Protein AF-A0A1F9WV39-F1 (afdb_monomer_lite)

Radius of gyration: 40.3 Å; chains: 1; bounding box: 65×83×90 Å

Structure (mmCIF, N/CA/C/O backbone):
data_AF-A0A1F9WV39-F1
#
_entry.id   AF-A0A1F9WV39-F1
#
loop_
_atom_site.group_PDB
_atom_site.id
_atom_site.type_symbol
_atom_site.label_atom_id
_atom_site.label_alt_id
_atom_site.label_comp_id
_atom_site.label_asym_id
_atom_site.label_entity_id
_atom_site.label_seq_id
_atom_site.pdbx_PDB_ins_code
_atom_site.Cartn_x
_atom_site.Cartn_y
_atom_site.Cartn_z
_atom_site.occupancy
_atom_site.B_iso_or_equiv
_atom_site.auth_seq_id
_atom_site.auth_comp_id
_atom_site.auth_asym_id
_atom_site.auth_atom_id
_atom_site.pdbx_PDB_model_num
ATOM 1 N N . MET A 1 1 ? 47.001 64.908 -33.277 1.00 44.09 1 MET A N 1
ATOM 2 C CA . MET A 1 1 ? 45.988 65.973 -33.458 1.00 44.09 1 MET A CA 1
ATOM 3 C C . MET A 1 1 ? 46.063 66.522 -34.881 1.00 44.09 1 MET A C 1
ATOM 5 O O . MET A 1 1 ? 47.037 67.189 -35.197 1.00 44.09 1 MET A O 1
ATOM 9 N N . LYS A 1 2 ? 45.079 66.227 -35.741 1.00 35.78 2 LYS A N 1
ATOM 10 C CA . LYS A 1 2 ? 44.799 66.958 -36.994 1.00 35.78 2 LYS A CA 1
ATOM 11 C C . LYS A 1 2 ? 43.328 66.730 -37.398 1.00 35.78 2 LYS A C 1
ATOM 13 O O . LYS A 1 2 ? 42.980 65.679 -37.908 1.00 35.78 2 LYS A O 1
ATOM 18 N N . LYS A 1 3 ? 42.527 67.747 -37.062 1.00 38.19 3 LYS A N 1
ATOM 19 C CA . LYS A 1 3 ? 41.381 68.365 -37.759 1.00 38.19 3 LYS A CA 1
ATOM 20 C C . 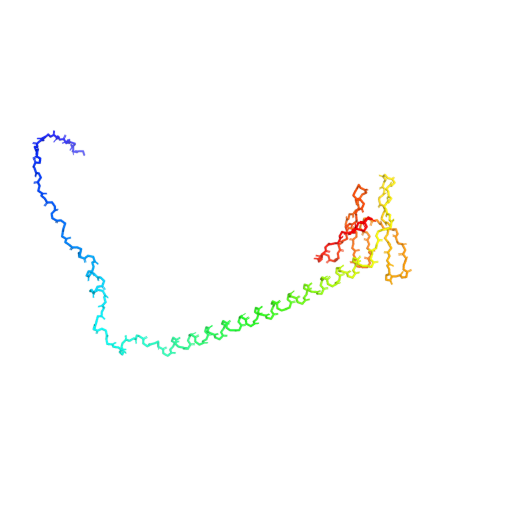LYS A 1 3 ? 40.189 67.505 -38.227 1.00 38.19 3 LYS A C 1
ATOM 22 O O . LYS A 1 3 ? 40.242 66.820 -39.239 1.00 38.19 3 LYS A O 1
ATOM 27 N N . LEU A 1 4 ? 39.083 67.716 -37.503 1.00 43.53 4 LEU A N 1
ATOM 28 C CA . LEU A 1 4 ? 37.692 67.666 -37.966 1.00 43.53 4 LEU A CA 1
ATOM 29 C C . LEU A 1 4 ? 37.449 68.589 -39.182 1.00 43.53 4 LEU A C 1
ATOM 31 O O . LEU A 1 4 ? 38.089 69.634 -39.291 1.00 43.53 4 LEU A O 1
ATOM 35 N N . VAL A 1 5 ? 36.450 68.265 -40.007 1.00 36.34 5 VAL A N 1
ATOM 36 C CA . VAL A 1 5 ? 35.106 68.899 -40.041 1.00 36.34 5 VAL A CA 1
ATOM 37 C C . VAL A 1 5 ? 34.441 68.560 -41.387 1.00 36.34 5 VAL A C 1
ATOM 39 O O . VAL A 1 5 ? 35.004 68.797 -42.452 1.00 36.34 5 VAL A O 1
ATOM 42 N N . PHE A 1 6 ? 33.227 68.012 -41.309 1.00 41.09 6 PHE A N 1
ATOM 43 C CA . PHE A 1 6 ? 32.280 67.839 -42.412 1.00 41.09 6 PHE A CA 1
ATOM 44 C C . PHE A 1 6 ? 31.628 69.174 -42.791 1.00 41.09 6 PHE A C 1
ATOM 46 O O . PHE A 1 6 ? 31.255 69.938 -41.903 1.00 41.09 6 PHE A O 1
ATOM 53 N N . ILE A 1 7 ? 31.369 69.392 -44.083 1.00 40.25 7 ILE A N 1
ATOM 54 C CA . ILE A 1 7 ? 30.359 70.354 -44.542 1.00 40.25 7 ILE A CA 1
ATOM 55 C C . ILE A 1 7 ? 29.463 69.663 -45.574 1.00 40.25 7 ILE A C 1
ATOM 57 O O . ILE A 1 7 ? 29.925 69.184 -46.606 1.00 40.25 7 ILE A O 1
ATOM 61 N N . PHE A 1 8 ? 28.176 69.609 -45.236 1.00 41.38 8 PHE A N 1
ATOM 62 C CA . PHE A 1 8 ? 27.052 69.268 -46.103 1.00 41.38 8 PHE A CA 1
ATOM 63 C C . PHE A 1 8 ? 26.598 70.507 -46.880 1.00 41.38 8 PHE A C 1
ATOM 65 O O . PHE A 1 8 ? 26.471 71.572 -46.283 1.00 41.38 8 PHE A O 1
ATOM 72 N N . ALA A 1 9 ? 26.257 70.327 -48.157 1.00 37.81 9 ALA A N 1
ATOM 73 C CA . ALA A 1 9 ? 25.173 71.002 -48.887 1.00 37.81 9 ALA A CA 1
ATOM 74 C C . ALA A 1 9 ? 25.203 70.507 -50.348 1.00 37.81 9 ALA A C 1
ATOM 76 O O . ALA A 1 9 ? 26.283 70.265 -50.868 1.00 37.81 9 ALA A O 1
ATOM 77 N N . ALA A 1 10 ? 24.139 70.385 -51.135 1.00 40.41 10 ALA A N 1
ATOM 78 C CA . ALA A 1 10 ? 22.699 70.245 -50.958 1.00 40.41 10 ALA A CA 1
ATOM 79 C C . ALA A 1 10 ? 22.131 70.033 -52.388 1.00 40.41 10 ALA A C 1
ATOM 81 O O . ALA A 1 10 ? 22.632 70.645 -53.324 1.00 40.41 10 ALA A O 1
ATOM 82 N N . VAL A 1 11 ? 21.056 69.240 -52.509 1.00 35.66 11 VAL A N 1
ATOM 83 C CA . VAL A 1 11 ? 20.004 69.298 -53.556 1.00 35.66 11 VAL A CA 1
ATOM 84 C C . VAL A 1 11 ? 20.375 68.919 -55.005 1.00 35.66 11 VAL A C 1
ATOM 86 O O . VAL A 1 11 ? 21.067 69.655 -55.692 1.00 35.66 11 VAL A O 1
ATOM 89 N N . ALA A 1 12 ? 19.740 67.858 -55.529 1.00 34.84 12 ALA A N 1
ATOM 90 C CA . ALA A 1 12 ? 18.743 67.993 -56.608 1.00 34.84 12 ALA A CA 1
ATOM 91 C C . ALA A 1 12 ? 18.046 66.659 -56.955 1.00 34.84 12 ALA A C 1
ATOM 93 O O . ALA A 1 12 ? 18.677 65.685 -57.344 1.00 34.84 12 ALA A O 1
ATOM 94 N N . LEU A 1 13 ? 16.722 66.688 -56.781 1.00 35.69 13 LEU A N 1
ATOM 95 C CA . LEU A 1 13 ? 15.639 66.069 -57.553 1.00 35.69 13 LEU A CA 1
ATOM 96 C C . LEU A 1 13 ? 15.892 64.770 -58.354 1.00 35.69 13 LEU A C 1
ATOM 98 O O . LEU A 1 13 ? 16.613 64.734 -59.346 1.00 35.69 13 LEU A O 1
ATOM 102 N N . LEU A 1 14 ? 15.102 63.751 -57.995 1.00 42.62 14 LEU A N 1
ATOM 103 C CA . LEU A 1 14 ? 14.725 62.601 -58.826 1.00 42.62 14 LEU A CA 1
ATOM 104 C C . LEU A 1 14 ? 14.086 63.039 -60.160 1.00 42.62 14 LEU A C 1
ATOM 106 O O . LEU A 1 14 ? 13.399 64.063 -60.211 1.00 42.62 14 LEU A O 1
ATOM 110 N N . PRO A 1 15 ? 14.137 62.166 -61.181 1.00 42.16 15 PRO A N 1
ATOM 111 C CA . PRO A 1 15 ? 12.859 61.579 -61.569 1.00 42.16 15 PRO A CA 1
ATOM 112 C C . PRO A 1 15 ? 12.881 60.057 -61.758 1.00 42.16 15 PRO A C 1
ATOM 114 O O . PRO A 1 15 ? 13.888 59.424 -62.063 1.00 42.16 15 PRO A O 1
ATOM 117 N N . ALA A 1 16 ? 11.685 59.511 -61.553 1.00 48.22 16 ALA A N 1
ATOM 118 C CA . ALA A 1 16 ? 11.233 58.142 -61.731 1.00 48.22 16 ALA A CA 1
ATOM 119 C C . ALA A 1 16 ? 11.857 57.387 -62.922 1.00 48.22 16 ALA A C 1
ATOM 121 O O . ALA A 1 16 ? 11.511 57.617 -64.079 1.00 48.22 16 ALA A O 1
ATOM 122 N N . GLY A 1 17 ? 12.687 56.390 -62.613 1.00 37.41 17 GLY A N 1
ATOM 123 C CA . GLY A 1 17 ? 13.016 55.290 -63.515 1.00 37.41 17 GLY A CA 1
ATOM 124 C C . GLY A 1 17 ? 12.282 54.033 -63.060 1.00 37.41 17 GLY A C 1
ATOM 125 O O . GLY A 1 17 ? 12.471 53.584 -61.933 1.00 37.41 17 GLY A O 1
ATOM 126 N N . ARG A 1 18 ? 11.409 53.487 -63.912 1.00 40.38 18 ARG A N 1
ATOM 127 C CA . ARG A 1 18 ? 10.657 52.250 -63.656 1.00 40.38 18 ARG A CA 1
ATOM 128 C C . ARG A 1 18 ? 11.605 51.122 -63.239 1.00 40.38 18 ARG A C 1
ATOM 130 O O . ARG A 1 18 ? 12.424 50.678 -64.039 1.00 40.38 18 ARG A O 1
ATOM 137 N N . VAL A 1 19 ? 11.441 50.624 -62.016 1.00 41.06 19 VAL A N 1
ATOM 138 C CA . VAL A 1 19 ? 12.000 49.334 -61.607 1.00 41.06 19 VAL A CA 1
ATOM 139 C C . VAL A 1 19 ? 11.212 48.268 -62.360 1.00 41.06 19 VAL A C 1
ATOM 141 O O . VAL A 1 19 ? 10.109 47.897 -61.963 1.00 41.06 19 VAL A O 1
ATOM 144 N N . TYR A 1 20 ? 11.742 47.805 -63.489 1.00 42.59 20 TYR A N 1
ATOM 145 C CA . TYR A 1 20 ? 11.293 46.542 -64.055 1.00 42.59 20 TYR A CA 1
ATOM 146 C C . TYR A 1 20 ? 11.739 45.455 -63.080 1.00 42.59 20 TYR A C 1
ATOM 148 O O . TYR A 1 20 ? 12.918 45.114 -63.010 1.00 42.59 20 TYR A O 1
ATOM 156 N N . ALA A 1 21 ? 10.797 44.959 -62.278 1.00 44.69 21 ALA A N 1
ATOM 157 C CA . ALA A 1 21 ? 10.980 43.727 -61.536 1.00 44.69 21 ALA A CA 1
ATOM 158 C C . ALA A 1 21 ? 11.318 42.632 -62.555 1.00 44.69 21 ALA A C 1
ATOM 160 O O . ALA A 1 21 ? 10.474 42.240 -63.363 1.00 44.69 21 ALA A O 1
ATOM 161 N N . ALA A 1 22 ? 12.578 42.197 -62.566 1.00 46.91 22 ALA A N 1
ATOM 162 C CA . ALA A 1 22 ? 12.979 41.028 -63.324 1.00 46.91 22 ALA A CA 1
ATOM 163 C C . ALA A 1 22 ? 12.124 39.838 -62.846 1.00 46.91 22 ALA A C 1
ATOM 165 O O . ALA A 1 22 ? 11.977 39.655 -61.632 1.00 46.91 22 ALA A O 1
ATOM 166 N N . PRO A 1 23 ? 11.530 39.050 -63.758 1.00 51.50 23 PRO A N 1
ATOM 167 C CA . PRO A 1 23 ? 10.732 37.900 -63.370 1.00 51.50 23 PRO A CA 1
ATOM 168 C C . PRO A 1 23 ? 11.608 36.905 -62.602 1.00 51.50 23 PRO A C 1
ATOM 170 O O . PRO A 1 23 ? 12.770 36.683 -62.935 1.00 51.50 23 PRO A O 1
ATOM 173 N N . GLU A 1 24 ? 11.031 36.357 -61.536 1.00 59.59 24 GLU A N 1
ATOM 174 C CA . GLU A 1 24 ? 11.642 35.521 -60.503 1.00 59.59 24 GLU A CA 1
ATOM 175 C C . GLU A 1 24 ? 12.784 34.591 -60.968 1.00 59.59 24 GLU A C 1
ATOM 177 O O . GLU A 1 24 ? 12.565 33.450 -61.379 1.00 59.59 24 GLU A O 1
ATOM 182 N N . LEU A 1 25 ? 14.035 35.016 -60.755 1.00 53.44 25 LEU A N 1
ATOM 183 C CA . LEU A 1 25 ? 15.209 34.123 -60.764 1.00 53.44 25 LEU A CA 1
ATOM 184 C C . LEU A 1 25 ? 15.161 33.079 -59.627 1.00 53.44 25 LEU A C 1
ATOM 186 O O . LEU A 1 25 ? 15.882 32.082 -59.654 1.00 53.44 25 LEU A O 1
ATOM 190 N N . SER A 1 26 ? 14.279 33.271 -58.643 1.00 56.91 26 SER A N 1
ATOM 191 C CA . SER A 1 26 ? 14.086 32.377 -57.499 1.00 56.91 26 SER A CA 1
ATOM 192 C C . SER A 1 26 ? 13.535 31.004 -57.891 1.00 56.91 26 SER A C 1
ATOM 194 O O . SER A 1 26 ? 13.880 30.012 -57.253 1.00 56.91 26 SER A O 1
ATOM 196 N N . ARG A 1 27 ? 12.733 30.909 -58.965 1.00 55.22 27 ARG A N 1
ATOM 197 C CA . ARG A 1 27 ? 12.170 29.622 -59.422 1.00 55.22 27 ARG A CA 1
ATOM 198 C C . ARG A 1 27 ? 13.210 28.701 -60.055 1.00 55.22 27 ARG A C 1
ATOM 200 O O . ARG A 1 27 ? 13.025 27.488 -60.052 1.00 55.22 27 ARG A O 1
ATOM 207 N N . TYR A 1 28 ? 14.310 29.258 -60.559 1.00 54.06 28 TYR A N 1
ATOM 208 C CA . TYR A 1 28 ? 15.335 28.493 -61.268 1.00 54.06 28 TYR A CA 1
ATOM 209 C C . TYR A 1 28 ? 16.542 28.120 -60.400 1.00 54.06 28 TYR A C 1
ATOM 211 O O . TYR A 1 28 ? 17.256 27.191 -60.764 1.00 54.06 28 TYR A O 1
ATOM 219 N N . ARG A 1 29 ? 16.735 28.740 -59.223 1.00 55.66 29 ARG A N 1
ATOM 220 C CA . ARG A 1 29 ? 17.781 28.328 -58.258 1.00 55.66 29 ARG A CA 1
ATOM 221 C C . ARG A 1 29 ? 17.598 26.890 -57.766 1.00 55.66 29 ARG A C 1
ATOM 223 O O . ARG A 1 29 ? 18.558 26.132 -57.693 1.00 55.66 29 ARG A O 1
ATOM 230 N N . ALA A 1 30 ? 16.351 26.487 -57.527 1.00 56.56 30 ALA A N 1
ATOM 231 C CA . ALA A 1 30 ? 16.024 25.120 -57.122 1.00 56.56 30 ALA A CA 1
ATOM 232 C C . ALA A 1 30 ? 16.343 24.069 -58.208 1.00 56.56 30 ALA A C 1
ATOM 234 O O . ALA A 1 30 ? 16.512 22.889 -57.900 1.00 56.56 30 ALA A O 1
ATOM 235 N N . LEU A 1 31 ? 16.429 24.482 -59.480 1.00 55.16 31 LEU A N 1
ATOM 236 C CA . LEU A 1 31 ? 16.786 23.607 -60.600 1.00 55.16 31 LEU A CA 1
ATOM 237 C C . LEU A 1 31 ? 18.303 23.510 -60.801 1.00 55.16 31 LEU A C 1
ATOM 239 O O . LEU A 1 31 ? 18.779 22.441 -61.166 1.00 55.16 31 LEU A O 1
ATOM 243 N N . THR A 1 32 ? 19.066 24.572 -60.521 1.00 55.41 32 THR A N 1
ATOM 244 C CA . THR A 1 32 ? 20.540 24.555 -60.583 1.00 55.41 32 THR A CA 1
ATOM 245 C C . THR A 1 32 ? 21.197 23.881 -59.378 1.00 55.41 32 THR A C 1
ATOM 247 O O . THR A 1 32 ? 22.288 23.339 -59.517 1.00 55.41 32 THR A O 1
ATOM 250 N N . GLU A 1 33 ? 20.539 23.844 -58.216 1.00 57.56 33 GLU A N 1
ATOM 251 C CA . GLU A 1 33 ? 21.015 23.093 -57.039 1.00 57.56 33 GLU A CA 1
ATOM 252 C C . GLU A 1 33 ? 20.680 21.591 -57.102 1.00 57.56 33 GLU A C 1
ATOM 254 O O . GLU A 1 33 ? 21.307 20.767 -56.428 1.00 57.56 33 GLU A O 1
ATOM 259 N N . ARG A 1 34 ? 19.733 21.194 -57.963 1.00 57.53 34 ARG A N 1
ATOM 260 C CA . ARG A 1 34 ? 19.523 19.787 -58.311 1.00 57.53 34 ARG A CA 1
ATOM 261 C C . ARG A 1 34 ? 20.630 19.354 -59.264 1.00 57.53 34 ARG A C 1
ATOM 263 O O . ARG A 1 34 ? 20.563 19.590 -60.463 1.00 57.53 34 ARG A O 1
ATOM 270 N N . ASN A 1 35 ? 21.638 18.668 -58.731 1.00 58.03 35 ASN A N 1
ATOM 271 C CA . ASN A 1 35 ? 22.627 17.933 -59.521 1.00 58.03 35 ASN A CA 1
ATOM 272 C C . ASN A 1 35 ? 21.937 16.857 -60.394 1.00 58.03 35 ASN A C 1
ATOM 274 O O . ASN A 1 35 ? 21.853 15.693 -60.010 1.00 58.03 35 ASN A O 1
ATOM 278 N N . LEU A 1 36 ? 21.446 17.245 -61.576 1.00 60.94 36 LEU A N 1
ATOM 279 C CA . LEU A 1 36 ? 20.764 16.387 -62.562 1.00 60.94 36 LEU A CA 1
ATOM 280 C C . LEU A 1 36 ? 21.698 15.360 -63.230 1.00 60.94 36 LEU A C 1
ATOM 282 O O . LEU A 1 36 ? 21.230 14.461 -63.919 1.00 60.94 36 LEU A O 1
ATOM 286 N N . PHE A 1 37 ? 23.007 15.478 -62.999 1.00 61.19 37 PHE A N 1
ATOM 287 C CA . PHE A 1 37 ? 24.044 14.592 -63.533 1.00 61.19 37 PHE A CA 1
ATOM 288 C C . PHE A 1 37 ? 24.756 13.777 -62.453 1.00 61.19 37 PHE A C 1
ATOM 290 O O . PHE A 1 37 ? 25.817 13.213 -62.715 1.00 61.19 37 PHE A O 1
ATOM 297 N N . LYS A 1 38 ? 24.207 13.698 -61.231 1.00 61.25 38 LYS A N 1
ATOM 298 C CA . LYS A 1 38 ? 24.771 12.780 -60.242 1.00 61.25 38 LYS A CA 1
ATOM 299 C C . LYS A 1 38 ? 24.483 11.350 -60.721 1.00 61.25 38 LYS A C 1
ATOM 301 O O . LYS A 1 38 ? 23.311 11.011 -60.895 1.00 61.25 38 LYS A O 1
ATOM 306 N N . PRO A 1 39 ? 25.506 10.520 -60.981 1.00 62.25 39 PRO A N 1
ATOM 307 C CA . PRO A 1 39 ? 25.268 9.170 -61.458 1.00 62.25 39 PRO A CA 1
ATOM 308 C C . PRO A 1 39 ? 24.446 8.396 -60.423 1.00 62.25 39 PRO A C 1
ATOM 310 O O . PRO A 1 39 ? 24.754 8.456 -59.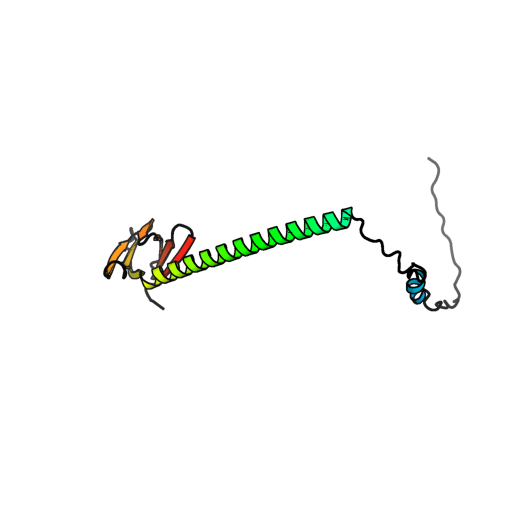234 1.00 62.25 39 PRO A O 1
ATOM 313 N N . LEU A 1 40 ? 23.429 7.643 -60.859 1.00 60.34 40 LEU A N 1
ATOM 314 C CA . LEU A 1 40 ? 22.559 6.860 -59.959 1.00 60.34 40 LEU A CA 1
ATOM 315 C C . LEU A 1 40 ? 23.332 5.841 -59.097 1.00 60.34 40 LEU A C 1
ATOM 317 O O . LEU A 1 40 ? 22.831 5.393 -58.074 1.00 60.34 40 LEU A O 1
ATOM 321 N N . TRP A 1 41 ? 24.562 5.503 -59.489 1.00 62.25 41 TRP A N 1
ATOM 322 C CA . TRP A 1 41 ? 25.467 4.594 -58.783 1.00 62.25 41 TRP A CA 1
ATOM 323 C C . TRP A 1 41 ? 26.392 5.288 -57.763 1.00 62.25 41 TRP A C 1
ATOM 325 O O . TRP A 1 41 ? 27.102 4.610 -57.029 1.00 62.25 41 TRP A O 1
ATOM 335 N N . GLN A 1 42 ? 26.375 6.626 -57.686 1.00 54.75 42 GLN A N 1
ATOM 336 C CA . GLN A 1 42 ? 27.113 7.450 -56.714 1.00 54.75 42 GLN A CA 1
ATOM 337 C C . GLN A 1 42 ? 26.216 7.950 -55.562 1.00 54.75 42 GLN A C 1
ATOM 339 O O . GLN A 1 42 ? 26.438 9.021 -54.986 1.00 54.75 42 GLN A O 1
ATOM 344 N N . SER A 1 43 ? 25.194 7.183 -55.176 1.00 59.41 43 SER A N 1
ATOM 345 C CA . SER A 1 43 ? 24.756 7.237 -53.779 1.00 59.41 43 SER A CA 1
ATOM 346 C C . SER A 1 43 ? 25.949 6.788 -52.941 1.00 59.41 43 SER A C 1
ATOM 348 O O . SER A 1 43 ? 26.467 5.705 -53.203 1.00 59.41 43 SER A O 1
ATOM 350 N N . ALA A 1 44 ? 26.422 7.617 -52.006 1.00 62.59 44 ALA A N 1
ATOM 351 C CA . ALA A 1 44 ? 27.491 7.232 -51.091 1.00 62.59 44 ALA A CA 1
ATOM 352 C C . ALA A 1 44 ? 27.075 5.923 -50.411 1.00 62.59 44 ALA A C 1
ATOM 354 O O . ALA A 1 44 ? 26.191 5.922 -49.557 1.00 62.59 44 ALA A O 1
ATOM 355 N N . GLN A 1 45 ? 27.620 4.800 -50.882 1.00 61.81 45 GLN A N 1
ATOM 356 C CA . GLN A 1 45 ? 27.359 3.520 -50.257 1.00 61.81 45 GLN A CA 1
ATOM 357 C C . GLN A 1 45 ? 28.015 3.597 -48.880 1.00 61.81 45 GLN A C 1
ATOM 359 O O . GLN A 1 45 ? 29.191 3.973 -48.810 1.00 61.81 45 GLN A O 1
ATOM 364 N N . PRO A 1 46 ? 27.267 3.321 -47.799 1.00 62.94 46 PRO A N 1
ATOM 365 C CA . PRO A 1 46 ? 27.839 3.330 -46.466 1.00 62.94 46 PRO A CA 1
ATOM 366 C C . PRO A 1 46 ? 29.032 2.381 -46.466 1.00 62.94 46 PRO A C 1
ATOM 368 O O . PRO A 1 46 ? 28.976 1.287 -47.043 1.00 62.94 46 PRO A O 1
ATOM 371 N N . SER A 1 47 ? 30.147 2.827 -45.891 1.00 74.31 47 SER A N 1
ATOM 372 C CA . SER A 1 47 ? 31.324 1.976 -45.836 1.00 74.31 47 SER A CA 1
ATOM 373 C C . SER A 1 47 ? 30.998 0.730 -45.009 1.00 74.31 47 SER A C 1
ATOM 375 O O . SER A 1 47 ? 30.105 0.741 -44.162 1.00 74.31 47 SER A O 1
ATOM 377 N N . ILE A 1 48 ? 31.733 -0.364 -45.218 1.00 71.44 48 ILE A N 1
ATOM 378 C CA . ILE A 1 48 ? 31.540 -1.595 -44.430 1.00 71.44 48 ILE A CA 1
ATOM 379 C C . ILE A 1 48 ? 31.634 -1.298 -42.919 1.00 71.44 48 ILE A C 1
ATOM 381 O O . ILE A 1 48 ? 30.900 -1.882 -42.127 1.00 71.44 48 ILE A O 1
ATOM 385 N N . ARG A 1 49 ? 32.467 -0.322 -42.525 1.00 70.19 49 ARG A N 1
ATOM 386 C CA . ARG A 1 49 ? 32.576 0.154 -41.139 1.00 70.19 49 ARG A CA 1
ATOM 387 C C . ARG A 1 49 ? 31.324 0.886 -40.650 1.00 70.19 49 ARG A C 1
ATOM 389 O O . ARG A 1 49 ? 30.941 0.679 -39.503 1.00 70.19 49 ARG A O 1
ATOM 396 N N . ASP A 1 50 ? 30.684 1.692 -41.495 1.00 72.94 50 ASP A N 1
ATOM 397 C CA . ASP A 1 50 ? 29.439 2.392 -41.147 1.00 72.94 50 ASP A CA 1
ATOM 398 C C . ASP A 1 50 ? 28.282 1.396 -40.993 1.00 72.94 50 ASP A C 1
ATOM 400 O O . ASP A 1 50 ? 27.537 1.463 -40.021 1.00 72.94 50 ASP A O 1
ATOM 404 N N . LEU A 1 51 ? 28.205 0.387 -41.868 1.00 71.00 51 LEU A N 1
ATOM 405 C CA . LEU A 1 51 ? 27.227 -0.703 -41.763 1.00 71.00 51 LEU A CA 1
ATOM 406 C C . LEU A 1 51 ? 27.416 -1.547 -40.490 1.00 71.00 51 LEU A C 1
ATOM 408 O O . LEU A 1 51 ? 26.442 -1.983 -39.876 1.00 71.00 51 LEU A O 1
ATOM 412 N N . GLU A 1 52 ? 28.659 -1.799 -40.073 1.00 72.56 52 GLU A N 1
ATOM 413 C CA . GLU A 1 52 ? 28.951 -2.485 -38.808 1.00 72.56 52 GLU A CA 1
ATOM 414 C C . GLU A 1 52 ? 28.620 -1.623 -37.584 1.00 72.56 52 GLU A C 1
ATOM 416 O O . GLU A 1 52 ? 28.094 -2.145 -36.598 1.00 72.56 52 GLU A O 1
ATOM 421 N N . ALA A 1 53 ? 28.902 -0.319 -37.638 1.00 74.19 53 ALA A N 1
ATOM 422 C CA . ALA A 1 53 ? 28.558 0.624 -36.579 1.00 74.19 53 ALA A CA 1
ATOM 423 C C . ALA A 1 53 ? 27.037 0.770 -36.428 1.00 74.19 53 ALA A C 1
ATOM 425 O O . ALA A 1 53 ? 26.532 0.701 -35.309 1.00 74.19 53 ALA A O 1
ATOM 426 N N . GLU A 1 54 ? 26.297 0.865 -37.535 1.00 72.06 54 GLU A N 1
ATOM 427 C CA . GLU A 1 54 ? 24.831 0.870 -37.548 1.00 72.06 54 GLU A CA 1
ATOM 428 C C . GLU A 1 54 ? 24.254 -0.435 -36.997 1.00 72.06 54 GLU A C 1
ATOM 430 O O . GLU A 1 54 ? 23.340 -0.401 -36.178 1.00 72.06 54 GLU A O 1
ATOM 435 N N . ARG A 1 55 ? 24.812 -1.599 -37.361 1.00 74.38 55 ARG A N 1
ATOM 436 C CA . ARG A 1 55 ? 24.383 -2.890 -36.793 1.00 74.38 55 ARG A CA 1
ATOM 437 C C . ARG A 1 55 ? 24.637 -2.979 -35.292 1.00 74.38 55 ARG A C 1
ATOM 439 O O . ARG A 1 55 ? 23.783 -3.489 -34.568 1.00 74.38 55 ARG A O 1
ATOM 446 N N . LYS A 1 56 ? 25.779 -2.482 -34.809 1.00 79.12 56 LYS A N 1
ATOM 447 C CA . LYS A 1 56 ? 26.078 -2.427 -33.370 1.00 79.12 56 LYS A CA 1
ATOM 448 C C . LYS A 1 56 ? 25.127 -1.477 -32.645 1.00 79.12 56 LYS A C 1
ATOM 450 O O . LYS A 1 56 ? 24.502 -1.905 -31.679 1.00 79.12 56 LYS A O 1
ATOM 455 N N . ALA A 1 57 ? 24.912 -0.272 -33.166 1.00 76.38 57 ALA A N 1
ATOM 456 C CA . ALA A 1 57 ? 23.963 0.693 -32.612 1.00 76.38 57 ALA A CA 1
ATOM 457 C C . ALA A 1 57 ? 22.513 0.169 -32.619 1.00 76.38 57 ALA A C 1
ATOM 459 O O . ALA A 1 57 ? 21.787 0.333 -31.638 1.00 76.38 57 ALA A O 1
ATOM 460 N N . ALA A 1 58 ? 22.094 -0.531 -33.677 1.00 76.69 58 ALA A N 1
ATOM 461 C CA . ALA A 1 58 ? 20.792 -1.195 -33.753 1.00 76.69 58 ALA A CA 1
ATOM 462 C C . ALA A 1 58 ? 20.670 -2.336 -32.726 1.00 76.69 58 ALA A C 1
ATOM 464 O O . ALA A 1 58 ? 19.627 -2.516 -32.106 1.00 76.69 58 ALA A O 1
ATOM 465 N N . SER A 1 59 ? 21.749 -3.091 -32.493 1.00 80.38 59 SER A N 1
ATOM 466 C CA . SER A 1 59 ? 21.761 -4.165 -31.493 1.00 80.38 59 SER A CA 1
ATOM 467 C C . SER A 1 59 ? 21.754 -3.643 -30.051 1.00 80.38 59 SER A C 1
ATOM 469 O O . SER A 1 59 ? 21.117 -4.236 -29.180 1.00 80.38 59 SER A O 1
ATOM 471 N N . GLU A 1 60 ? 22.432 -2.525 -29.791 1.00 80.31 60 GLU A N 1
ATOM 472 C CA . GLU A 1 60 ? 22.476 -1.882 -28.477 1.00 80.31 60 GLU A CA 1
ATOM 473 C C . GLU A 1 60 ? 21.152 -1.190 -28.159 1.00 80.31 60 GLU A C 1
ATOM 475 O O . GLU A 1 60 ? 20.624 -1.370 -27.063 1.00 80.31 60 GLU A O 1
ATOM 480 N N . SER A 1 61 ? 20.558 -0.488 -29.128 1.00 81.62 61 SER A N 1
ATOM 481 C CA . SER A 1 61 ? 19.220 0.098 -28.973 1.00 81.62 61 SER A CA 1
ATOM 482 C C . SER A 1 61 ? 18.153 -0.968 -28.721 1.00 81.62 61 SER A C 1
ATOM 484 O O . SER A 1 61 ? 17.378 -0.814 -27.780 1.00 81.62 61 SER A O 1
ATOM 486 N N . ALA A 1 62 ? 18.179 -2.095 -29.440 1.00 83.19 62 ALA A N 1
ATOM 487 C CA . ALA A 1 62 ? 17.264 -3.210 -29.191 1.00 83.19 62 ALA A CA 1
ATOM 488 C C . ALA A 1 62 ? 17.421 -3.812 -27.780 1.00 83.19 62 ALA A C 1
ATOM 490 O O . ALA A 1 62 ? 16.429 -4.151 -27.138 1.00 83.19 62 ALA A O 1
ATOM 491 N N . ARG A 1 63 ? 18.653 -3.921 -27.258 1.00 86.44 63 ARG A N 1
ATOM 492 C CA . ARG A 1 63 ? 18.899 -4.396 -25.883 1.00 86.44 63 ARG A CA 1
ATOM 493 C C . ARG A 1 63 ? 18.381 -3.422 -24.832 1.00 86.44 63 ARG A C 1
ATOM 495 O O . ARG A 1 63 ? 17.762 -3.854 -23.864 1.00 86.44 63 ARG A O 1
ATOM 502 N N . VAL A 1 64 ? 18.619 -2.126 -25.022 1.00 89.94 64 VAL A N 1
ATOM 503 C CA . VAL A 1 64 ? 18.121 -1.081 -24.117 1.00 89.94 64 VAL A CA 1
ATOM 504 C C . VAL A 1 64 ? 16.594 -1.039 -24.136 1.00 89.94 64 VAL A C 1
ATOM 506 O O . VAL A 1 64 ? 15.971 -0.899 -23.089 1.00 89.94 64 VAL A O 1
ATOM 509 N N . GLU A 1 65 ? 15.973 -1.203 -25.300 1.00 84.19 65 GLU A N 1
ATOM 510 C CA . GLU A 1 65 ? 14.518 -1.227 -25.431 1.00 84.19 65 GLU A CA 1
ATOM 511 C C . GLU A 1 65 ? 13.901 -2.467 -24.769 1.00 84.19 65 GLU A C 1
ATOM 513 O O . GLU A 1 65 ? 12.930 -2.341 -24.028 1.00 84.19 65 GLU A O 1
ATOM 518 N N . GLN A 1 66 ? 14.521 -3.642 -24.915 1.00 88.31 66 GLN A N 1
ATOM 519 C CA . GLN A 1 66 ? 14.114 -4.850 -24.188 1.00 88.31 66 GLN A CA 1
ATOM 520 C C . GLN A 1 66 ? 14.256 -4.702 -22.667 1.00 88.31 66 GLN A C 1
ATOM 522 O O . GLN A 1 66 ? 13.379 -5.135 -21.922 1.00 88.31 66 GLN A O 1
ATOM 527 N N . GLN A 1 67 ? 15.337 -4.079 -22.189 1.00 91.12 67 GLN A N 1
ATOM 528 C CA . GLN A 1 67 ? 15.516 -3.804 -20.761 1.00 91.12 67 GLN A CA 1
ATOM 529 C C . GLN A 1 67 ? 14.444 -2.849 -20.237 1.00 91.12 67 GLN A C 1
ATOM 531 O O . GLN A 1 67 ? 13.831 -3.142 -19.214 1.00 91.12 67 GLN A O 1
ATOM 536 N N . LYS A 1 68 ? 14.144 -1.776 -20.976 1.00 90.75 68 LYS A N 1
ATOM 537 C CA . LYS A 1 68 ? 13.070 -0.837 -20.627 1.00 90.75 68 LYS A CA 1
ATOM 538 C C . LYS A 1 68 ? 11.706 -1.517 -20.573 1.00 90.75 68 LYS A C 1
ATOM 540 O O . LYS A 1 68 ? 10.971 -1.298 -19.620 1.00 90.75 68 LYS A O 1
ATOM 545 N N . GLN A 1 69 ? 11.391 -2.381 -21.538 1.00 91.25 69 GLN A N 1
ATOM 546 C CA . GLN A 1 69 ? 10.141 -3.148 -21.530 1.00 91.25 69 GLN A CA 1
ATOM 547 C C . GLN A 1 69 ? 10.046 -4.074 -20.310 1.00 91.25 69 GLN A C 1
ATOM 549 O O . GLN A 1 69 ? 8.997 -4.156 -19.678 1.00 91.25 69 GLN A O 1
ATOM 554 N N . LEU A 1 70 ? 11.136 -4.754 -19.942 1.00 91.81 70 LEU A N 1
ATOM 555 C CA . LEU A 1 70 ? 11.167 -5.610 -18.753 1.00 91.81 70 LEU A CA 1
ATOM 556 C C . LEU A 1 70 ? 11.027 -4.812 -17.452 1.00 91.81 70 LEU A C 1
ATOM 558 O O . LEU A 1 70 ? 10.326 -5.250 -16.541 1.00 91.81 70 LEU A O 1
ATOM 562 N N . GLU A 1 71 ? 11.685 -3.660 -17.352 1.00 90.94 71 GLU A N 1
ATOM 563 C CA . GLU A 1 71 ? 11.547 -2.753 -16.210 1.00 90.94 71 GLU A CA 1
ATOM 564 C C . GLU A 1 71 ? 10.124 -2.204 -16.103 1.00 90.94 71 GLU A C 1
ATOM 566 O O . GLU A 1 71 ? 9.552 -2.180 -15.015 1.00 90.94 71 GLU A O 1
ATOM 571 N N . GLU A 1 72 ? 9.510 -1.840 -17.226 1.00 91.50 72 GLU A N 1
ATOM 572 C CA . GLU A 1 72 ? 8.134 -1.355 -17.258 1.00 91.50 72 GLU A CA 1
ATOM 573 C C . GLU A 1 72 ? 7.139 -2.438 -16.825 1.00 91.50 72 GLU A C 1
ATOM 575 O O . GLU A 1 72 ? 6.272 -2.172 -15.992 1.00 91.50 72 GLU A O 1
ATOM 580 N N . LEU A 1 73 ? 7.304 -3.679 -17.296 1.00 91.88 73 LEU A N 1
ATOM 581 C CA . LEU A 1 73 ? 6.486 -4.811 -16.851 1.00 91.88 73 LEU A CA 1
ATOM 582 C C . LEU A 1 73 ? 6.627 -5.066 -15.344 1.00 91.88 73 LEU A C 1
ATOM 584 O O . LEU A 1 73 ? 5.622 -5.272 -14.664 1.00 91.88 73 LEU A O 1
ATOM 588 N N . ARG A 1 74 ? 7.849 -4.997 -14.799 1.00 92.25 74 ARG A N 1
ATOM 589 C CA . ARG A 1 74 ? 8.087 -5.139 -13.351 1.00 92.25 74 ARG A CA 1
ATOM 590 C C . ARG A 1 74 ? 7.403 -4.034 -12.553 1.00 92.25 74 ARG A C 1
ATOM 592 O O . ARG A 1 74 ? 6.701 -4.328 -11.590 1.00 92.25 74 ARG A O 1
ATOM 599 N N . ASN A 1 75 ? 7.534 -2.786 -12.993 1.00 91.38 75 ASN A N 1
ATOM 600 C CA . ASN A 1 75 ? 6.894 -1.648 -12.336 1.00 91.38 75 ASN A CA 1
ATOM 601 C C . ASN A 1 75 ? 5.361 -1.767 -12.364 1.00 91.38 75 ASN A C 1
ATOM 603 O O . ASN A 1 75 ? 4.700 -1.458 -11.373 1.00 91.38 75 ASN A O 1
ATOM 607 N N . GLN A 1 76 ? 4.785 -2.253 -13.468 1.00 91.81 76 GLN A N 1
ATOM 608 C CA . GLN A 1 76 ? 3.345 -2.504 -13.570 1.00 91.81 76 GLN A CA 1
ATOM 609 C C . GLN A 1 76 ? 2.881 -3.629 -12.636 1.00 91.81 76 GLN A C 1
ATOM 611 O O . GLN A 1 76 ? 1.819 -3.513 -12.020 1.00 91.81 76 GLN A O 1
ATOM 616 N N . GLU A 1 77 ? 3.645 -4.716 -12.509 1.00 90.94 77 GLU A N 1
ATOM 617 C CA . GLU A 1 77 ? 3.337 -5.787 -11.557 1.00 90.94 77 GLU A CA 1
ATOM 618 C C . GLU A 1 77 ? 3.392 -5.298 -10.108 1.00 90.94 77 GLU A C 1
ATOM 620 O O . GLU A 1 77 ? 2.488 -5.601 -9.326 1.00 90.94 77 GLU A O 1
ATOM 625 N N . ASP A 1 78 ? 4.409 -4.515 -9.751 1.00 88.50 78 ASP A N 1
ATOM 626 C CA . ASP A 1 78 ? 4.555 -3.983 -8.399 1.00 88.50 78 ASP A CA 1
ATOM 627 C C . ASP A 1 78 ? 3.448 -2.981 -8.057 1.00 88.50 78 ASP A C 1
ATOM 629 O O . ASP A 1 78 ? 2.875 -3.063 -6.968 1.00 88.50 78 ASP A O 1
ATOM 633 N N . ALA A 1 79 ? 3.057 -2.116 -8.998 1.00 88.62 79 ALA A N 1
ATOM 634 C CA . ALA A 1 79 ? 1.904 -1.232 -8.832 1.00 88.62 79 ALA A CA 1
ATOM 635 C C . ALA A 1 79 ? 0.610 -2.031 -8.597 1.00 88.62 79 ALA A C 1
ATOM 637 O O . ALA A 1 79 ? -0.119 -1.771 -7.641 1.00 88.62 79 ALA A O 1
ATOM 638 N N . ARG A 1 80 ? 0.361 -3.085 -9.389 1.00 91.81 80 ARG A N 1
ATOM 639 C CA . ARG A 1 80 ? -0.815 -3.956 -9.208 1.00 91.81 80 ARG A CA 1
ATOM 640 C C . ARG A 1 80 ? -0.826 -4.661 -7.854 1.00 91.81 80 ARG A C 1
ATOM 642 O O . ARG A 1 80 ? -1.888 -4.803 -7.251 1.00 91.81 80 ARG A O 1
ATOM 649 N N . ARG A 1 81 ? 0.332 -5.121 -7.371 1.00 90.75 81 ARG A N 1
ATOM 650 C CA . ARG A 1 81 ? 0.455 -5.748 -6.044 1.00 90.75 81 ARG A CA 1
ATOM 651 C C . ARG A 1 81 ? 0.145 -4.755 -4.929 1.00 90.75 81 ARG A C 1
ATOM 653 O O . ARG A 1 81 ? -0.550 -5.114 -3.980 1.00 90.75 81 ARG A O 1
ATOM 660 N N . GLN A 1 82 ? 0.636 -3.523 -5.048 1.00 89.44 82 GLN A N 1
ATOM 661 C CA . GLN A 1 82 ? 0.352 -2.458 -4.087 1.00 89.44 82 GLN A CA 1
ATOM 662 C C . GLN A 1 82 ? -1.133 -2.087 -4.087 1.00 89.44 82 GLN A C 1
ATOM 664 O O . GLN A 1 82 ? -1.735 -2.036 -3.018 1.00 89.44 82 GLN A O 1
ATOM 669 N N . ASP A 1 83 ? -1.753 -1.945 -5.258 1.00 90.69 83 ASP A N 1
ATOM 670 C CA . ASP A 1 83 ? -3.189 -1.672 -5.382 1.00 90.69 83 ASP A CA 1
ATOM 671 C C . ASP A 1 83 ? -4.048 -2.791 -4.782 1.00 90.69 83 ASP A C 1
ATOM 673 O O . ASP A 1 83 ? -5.031 -2.524 -4.088 1.00 90.69 83 ASP A O 1
ATOM 677 N N . ALA A 1 84 ? -3.674 -4.054 -5.010 1.00 91.38 84 ALA A N 1
ATOM 678 C CA . ALA A 1 84 ? -4.351 -5.195 -4.404 1.00 91.38 84 ALA A CA 1
ATOM 679 C C . ALA A 1 84 ? -4.256 -5.149 -2.873 1.00 91.38 84 ALA A C 1
ATOM 681 O O . ALA A 1 84 ? -5.267 -5.334 -2.194 1.00 91.38 84 ALA A O 1
ATOM 682 N N . LYS A 1 85 ? -3.073 -4.832 -2.328 1.00 91.50 85 LYS A N 1
ATOM 683 C CA . LYS A 1 85 ? -2.894 -4.685 -0.879 1.00 91.50 85 LYS A CA 1
ATOM 684 C C . LYS A 1 85 ? -3.654 -3.505 -0.299 1.00 91.50 85 LYS A C 1
ATOM 686 O O . LYS A 1 85 ? -4.259 -3.649 0.759 1.00 91.50 85 LYS A O 1
ATOM 691 N N . LYS A 1 86 ? -3.685 -2.372 -0.994 1.00 92.00 86 LYS A N 1
ATOM 692 C CA . LYS A 1 86 ? -4.480 -1.213 -0.591 1.00 92.00 86 LYS A CA 1
ATOM 693 C C . LYS A 1 86 ? -5.960 -1.577 -0.455 1.00 92.00 86 LYS A C 1
ATOM 695 O O . LYS A 1 86 ? -6.541 -1.350 0.601 1.00 92.00 86 LYS A O 1
ATOM 700 N N . ARG A 1 87 ? -6.533 -2.230 -1.473 1.00 89.94 87 ARG A N 1
ATOM 701 C CA . ARG A 1 87 ? -7.936 -2.683 -1.456 1.00 89.94 87 ARG A CA 1
ATOM 702 C C . ARG A 1 87 ? -8.213 -3.707 -0.358 1.00 89.94 87 ARG A C 1
ATOM 704 O O . ARG A 1 87 ? -9.263 -3.659 0.274 1.00 89.94 87 ARG A O 1
ATOM 711 N N . GLU A 1 88 ? -7.283 -4.631 -0.122 1.00 90.62 88 GLU A N 1
ATOM 712 C CA . GLU A 1 88 ? -7.391 -5.603 0.969 1.00 90.62 88 GLU A CA 1
ATOM 713 C C . GLU A 1 88 ? -7.509 -4.887 2.320 1.00 90.62 88 GLU A C 1
ATOM 715 O O . GLU A 1 88 ? -8.440 -5.165 3.077 1.00 90.62 88 GLU A O 1
ATOM 720 N N . ILE A 1 89 ? -6.631 -3.918 2.588 1.00 90.50 89 ILE A N 1
ATOM 721 C CA . ILE A 1 89 ? -6.625 -3.159 3.842 1.00 90.50 89 ILE A CA 1
ATOM 722 C C . ILE A 1 89 ? -7.903 -2.321 3.985 1.00 90.50 89 ILE A C 1
ATOM 724 O O . ILE A 1 89 ? -8.541 -2.384 5.034 1.00 90.50 89 ILE A O 1
ATOM 728 N N . GLU A 1 90 ? -8.327 -1.614 2.934 1.00 89.00 90 GLU A N 1
ATOM 729 C CA . GLU A 1 90 ? -9.579 -0.835 2.910 1.00 89.00 90 GLU A CA 1
ATOM 730 C C . GLU A 1 90 ? -10.820 -1.707 3.168 1.00 89.00 90 GLU A C 1
ATOM 732 O O . GLU A 1 90 ? -11.750 -1.286 3.848 1.00 89.00 90 GLU A O 1
ATOM 737 N N . SER A 1 91 ? -10.837 -2.947 2.669 1.00 88.19 91 SER A N 1
ATOM 738 C CA . SER A 1 91 ? -11.960 -3.875 2.882 1.00 88.19 91 SER A CA 1
ATOM 739 C C . SER A 1 91 ? -11.979 -4.525 4.273 1.00 88.19 91 SER A C 1
ATOM 741 O O . SER A 1 91 ? -13.033 -4.974 4.747 1.00 88.19 91 SER A O 1
ATOM 743 N N . THR A 1 92 ? -10.811 -4.591 4.914 1.00 90.88 92 THR A N 1
ATOM 744 C CA . THR A 1 92 ? -10.581 -5.344 6.150 1.00 90.88 92 THR A CA 1
ATOM 745 C C . THR A 1 92 ? -10.651 -4.457 7.387 1.00 90.88 92 THR A C 1
ATOM 747 O O . THR A 1 92 ? -11.219 -4.869 8.403 1.00 90.88 92 THR A O 1
ATOM 750 N N . LEU A 1 93 ? -10.064 -3.260 7.323 1.00 90.88 93 LEU A N 1
ATOM 751 C CA . LEU A 1 93 ? -9.998 -2.319 8.435 1.00 90.88 93 LEU A CA 1
ATOM 752 C C . LEU A 1 93 ? -11.165 -1.341 8.382 1.00 90.88 93 LEU A C 1
ATOM 754 O O . LEU A 1 93 ? -11.409 -0.690 7.372 1.00 90.88 93 LEU A O 1
ATOM 758 N N . ILE A 1 94 ? -11.866 -1.210 9.503 1.00 90.88 94 ILE A N 1
ATOM 759 C CA . ILE A 1 94 ? -13.042 -0.349 9.620 1.00 90.88 94 ILE A CA 1
ATOM 760 C C . ILE A 1 94 ? -12.897 0.499 10.864 1.00 90.88 94 ILE A C 1
ATOM 762 O O . ILE A 1 94 ? -12.733 -0.035 11.959 1.00 90.88 94 ILE A O 1
ATOM 766 N N . ILE A 1 95 ? -13.001 1.816 10.724 1.00 90.94 95 ILE A N 1
ATOM 767 C CA . ILE A 1 95 ? -13.076 2.687 11.894 1.00 90.94 95 ILE A CA 1
ATOM 768 C C . ILE A 1 95 ? -14.479 2.561 12.484 1.00 90.94 95 ILE A C 1
ATOM 770 O O . ILE A 1 95 ? -15.473 2.798 11.806 1.00 90.94 95 ILE A O 1
ATOM 774 N N . THR A 1 96 ? -14.562 2.212 13.763 1.00 90.44 96 THR A N 1
ATOM 775 C CA . THR A 1 96 ? -15.826 2.134 14.505 1.00 90.44 96 THR A CA 1
ATOM 776 C C . THR A 1 96 ? -16.083 3.367 15.362 1.00 90.44 96 THR A C 1
ATOM 778 O O . THR A 1 96 ? -17.222 3.633 15.727 1.00 90.44 96 THR A O 1
ATOM 781 N N . GLY A 1 97 ? -15.040 4.116 15.719 1.00 89.88 97 GLY A N 1
ATOM 782 C CA . GLY A 1 97 ? -15.170 5.315 16.538 1.00 89.88 97 GLY A CA 1
ATOM 783 C C . GLY A 1 97 ? -13.856 6.064 16.675 1.00 89.88 97 GLY A C 1
ATOM 784 O O . GLY A 1 97 ? -12.784 5.478 16.553 1.00 89.88 97 GLY A O 1
ATOM 785 N N . ILE A 1 98 ? -13.936 7.358 16.965 1.00 92.62 98 ILE A N 1
ATOM 786 C CA . ILE A 1 98 ? -12.792 8.168 17.382 1.00 92.62 98 ILE A CA 1
ATOM 787 C C . ILE A 1 98 ? -13.195 8.875 18.673 1.00 92.62 98 ILE A C 1
ATOM 789 O O . ILE A 1 98 ? -14.269 9.470 18.748 1.00 92.62 98 ILE A O 1
ATOM 793 N N . VAL A 1 99 ? -12.342 8.800 19.689 1.00 91.62 99 VAL A N 1
ATOM 794 C CA . VAL A 1 99 ? -12.546 9.443 20.989 1.00 91.62 99 VAL A CA 1
ATOM 795 C C . VAL A 1 99 ? -11.368 10.361 21.266 1.00 91.62 99 VAL A C 1
ATOM 797 O O . VAL A 1 99 ? -10.214 9.971 21.099 1.00 91.62 99 VAL A O 1
ATOM 800 N N . ASN A 1 100 ? -11.658 11.586 21.693 1.00 91.31 100 ASN A N 1
ATOM 801 C CA . ASN A 1 100 ? -10.653 12.552 22.112 1.00 91.31 100 ASN A CA 1
ATOM 802 C C . ASN A 1 100 ? -10.964 13.006 23.538 1.00 91.31 100 ASN A C 1
ATOM 804 O O . ASN A 1 100 ? -12.024 13.573 23.784 1.00 91.31 100 ASN A O 1
ATOM 808 N N . ASP A 1 101 ? -10.030 12.750 24.449 1.00 86.75 101 ASP A N 1
ATOM 809 C CA . ASP A 1 101 ? -10.123 13.107 25.871 1.00 86.75 101 ASP A CA 1
ATOM 810 C C . ASP A 1 101 ? -9.348 14.406 26.190 1.00 86.75 101 ASP A C 1
ATOM 812 O O . ASP A 1 101 ? -8.879 14.642 27.299 1.00 86.75 101 ASP A O 1
ATOM 816 N N . GLY A 1 102 ? -9.085 15.233 25.174 1.00 81.50 102 GLY A N 1
ATOM 817 C CA . GLY A 1 102 ? -8.337 16.491 25.278 1.00 81.50 102 GLY A CA 1
ATOM 818 C C . GLY A 1 102 ? -6.817 16.323 25.387 1.00 81.50 102 GLY A C 1
ATOM 819 O O . GLY A 1 102 ? -6.078 17.166 24.885 1.00 81.50 102 GLY A O 1
ATOM 820 N N . GLN A 1 103 ? -6.338 15.229 25.985 1.00 81.94 103 GLN A N 1
ATOM 821 C CA . GLN A 1 103 ? -4.910 14.883 26.050 1.00 81.94 103 GLN A CA 1
ATOM 822 C C . GLN A 1 103 ? -4.506 13.803 25.046 1.00 81.94 103 GLN A C 1
ATOM 824 O O . GLN A 1 103 ? -3.385 13.808 24.549 1.00 81.94 103 GLN A O 1
ATOM 829 N N . ASN A 1 104 ? -5.410 12.866 24.757 1.00 86.31 104 ASN A N 1
ATOM 830 C CA . ASN A 1 104 ? -5.156 11.744 23.864 1.00 86.31 104 ASN A CA 1
ATOM 831 C C . ASN A 1 104 ? -6.309 11.589 22.880 1.00 86.31 104 ASN A C 1
ATOM 833 O O . ASN A 1 104 ? -7.477 11.627 23.266 1.00 86.31 104 ASN A O 1
ATOM 837 N N . THR A 1 105 ? -5.959 11.347 21.620 1.00 92.06 105 THR A N 1
ATOM 838 C CA . THR A 1 105 ? -6.909 10.930 20.590 1.00 92.06 105 THR A CA 1
ATOM 839 C C . THR A 1 105 ? -6.717 9.443 20.317 1.00 92.06 105 THR A C 1
ATOM 841 O O . THR A 1 105 ? -5.603 8.990 20.053 1.00 92.06 105 THR A O 1
ATOM 844 N N . LEU A 1 106 ? -7.808 8.692 20.412 1.00 93.12 106 LEU A N 1
ATOM 845 C CA . LEU A 1 106 ? -7.876 7.253 20.204 1.00 93.12 106 LEU A CA 1
ATOM 846 C C . LEU A 1 106 ? -8.801 6.956 19.030 1.00 93.12 106 LEU A C 1
ATOM 848 O O . LEU A 1 106 ? -9.924 7.458 18.975 1.00 93.12 106 LEU A O 1
ATOM 852 N N . ALA A 1 107 ? -8.346 6.107 18.117 1.00 92.81 107 ALA A N 1
ATOM 853 C CA . ALA A 1 107 ? -9.168 5.531 17.068 1.00 92.81 107 ALA A CA 1
ATOM 854 C C . ALA A 1 107 ? -9.508 4.084 17.431 1.00 92.81 107 ALA A C 1
ATOM 856 O O . ALA A 1 107 ? -8.634 3.296 17.782 1.00 92.81 107 ALA A O 1
ATOM 857 N N . PHE A 1 108 ? -10.779 3.724 17.331 1.00 93.19 108 PHE A N 1
ATOM 858 C CA . PHE A 1 108 ? -11.238 2.348 17.433 1.00 93.19 108 PHE A CA 1
ATOM 859 C C . PHE A 1 108 ? -11.328 1.781 16.024 1.00 93.19 108 PHE A C 1
ATOM 861 O O . PHE A 1 108 ? -12.146 2.236 15.222 1.00 93.19 108 PHE A O 1
ATOM 868 N N . ILE A 1 109 ? -10.465 0.816 15.720 1.00 92.31 109 ILE A N 1
ATOM 869 C CA . ILE A 1 109 ? -10.386 0.174 14.411 1.00 92.31 109 ILE A CA 1
ATOM 870 C C . ILE A 1 109 ? -10.719 -1.302 14.587 1.00 92.31 109 ILE A C 1
ATOM 872 O O . ILE A 1 109 ? -10.075 -2.022 15.351 1.00 92.31 109 ILE A O 1
ATOM 876 N N . LYS A 1 110 ? -11.745 -1.750 13.874 1.00 91.88 110 LYS A N 1
ATOM 877 C CA . LYS A 1 110 ? -12.147 -3.145 13.772 1.00 91.88 110 LYS A CA 1
ATOM 878 C C . LYS A 1 110 ? -11.407 -3.800 12.614 1.00 91.88 110 LYS A C 1
ATOM 880 O O . LYS A 1 110 ? -11.440 -3.299 11.491 1.00 91.88 110 LYS A O 1
ATOM 885 N N . ASN A 1 111 ? -10.759 -4.925 12.890 1.00 91.00 111 ASN A N 1
ATOM 886 C CA . ASN A 1 111 ? -10.077 -5.732 11.889 1.00 91.00 111 ASN A CA 1
ATOM 887 C C . ASN A 1 111 ? -10.920 -6.971 11.563 1.00 91.00 111 ASN A C 1
ATOM 889 O O . ASN A 1 111 ? -11.011 -7.894 12.374 1.00 91.00 111 ASN A O 1
ATOM 893 N N . ARG A 1 112 ? -11.514 -7.009 10.366 1.00 86.75 112 ARG A N 1
ATOM 894 C CA . ARG A 1 112 ? -12.318 -8.154 9.909 1.00 86.75 112 ARG A CA 1
ATOM 895 C C . ARG A 1 112 ? -11.502 -9.435 9.728 1.00 86.75 112 ARG A C 1
ATOM 897 O O . ARG A 1 112 ? -12.043 -10.520 9.911 1.00 86.75 112 ARG A O 1
ATOM 904 N N . ALA A 1 113 ? -1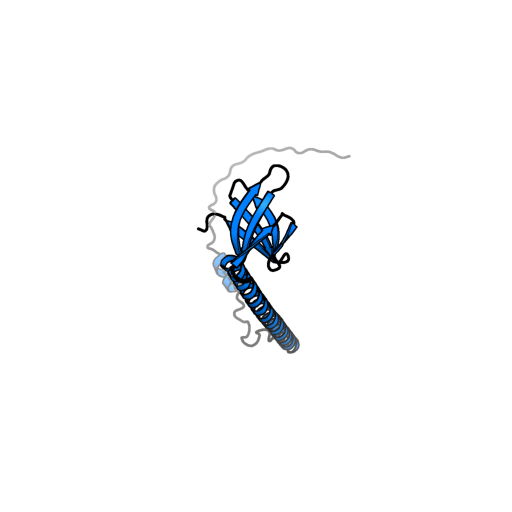0.215 -9.333 9.395 1.00 84.81 113 ALA A N 1
ATOM 905 C CA . ALA A 1 113 ? -9.361 -10.501 9.185 1.00 84.81 113 ALA A CA 1
ATOM 906 C C . ALA A 1 113 ? -8.954 -11.173 10.505 1.00 84.81 113 ALA A C 1
ATOM 908 O O . ALA A 1 113 ? -8.752 -12.384 10.534 1.00 84.81 113 ALA A O 1
ATOM 909 N N . ASP A 1 114 ? -8.881 -10.418 11.606 1.00 84.19 114 ASP A N 1
ATOM 910 C CA . ASP A 1 114 ? -8.562 -10.943 12.941 1.00 84.19 114 ASP A CA 1
ATOM 911 C C . ASP A 1 114 ? -9.831 -11.158 13.779 1.00 84.19 114 ASP A C 1
ATOM 913 O O . ASP A 1 114 ? -9.982 -10.618 14.876 1.00 84.19 114 ASP A O 1
ATOM 917 N N . ASN A 1 115 ? -10.768 -11.939 13.233 1.00 83.94 115 ASN A N 1
ATOM 918 C CA . ASN A 1 115 ? -12.007 -12.344 13.902 1.00 83.94 115 ASN A CA 1
ATOM 919 C C . ASN A 1 115 ? -12.821 -11.162 14.456 1.00 83.94 115 ASN A C 1
ATOM 921 O O . ASN A 1 115 ? -13.324 -11.208 15.580 1.00 83.94 115 ASN A O 1
ATOM 925 N N . ASP A 1 116 ? -12.917 -10.083 13.675 1.00 84.56 116 ASP A N 1
ATOM 926 C CA . ASP A 1 116 ? -13.710 -8.907 14.022 1.00 84.56 116 ASP A CA 1
ATOM 927 C C . ASP A 1 116 ? -13.283 -8.209 15.332 1.00 84.56 116 ASP A C 1
ATOM 929 O O . ASP A 1 116 ? -14.068 -7.467 15.932 1.00 84.56 116 ASP A O 1
ATOM 933 N N . LYS A 1 117 ? -12.031 -8.395 15.774 1.00 88.69 117 LYS A N 1
ATOM 934 C CA . LYS A 1 117 ? -11.497 -7.707 16.955 1.00 88.69 117 LYS A CA 1
ATOM 935 C C . LYS A 1 117 ? -11.419 -6.201 16.727 1.00 88.69 117 LYS A C 1
ATOM 937 O O . LYS A 1 117 ? -10.911 -5.729 15.708 1.00 88.69 117 LYS A O 1
ATOM 942 N N . THR A 1 118 ? -11.864 -5.454 17.731 1.00 90.88 118 THR A N 1
ATOM 943 C CA . THR A 1 118 ? -11.720 -3.999 17.788 1.00 90.88 118 THR A CA 1
ATOM 944 C C . THR A 1 118 ? -10.501 -3.646 18.624 1.00 90.88 118 THR A C 1
ATOM 946 O O . THR A 1 118 ? -10.407 -4.033 19.789 1.00 90.88 118 THR A O 1
ATOM 949 N N . LEU A 1 119 ? -9.579 -2.895 18.034 1.00 91.00 119 LEU A N 1
ATOM 950 C CA . LEU A 1 119 ? -8.385 -2.381 18.691 1.00 91.00 119 LEU A CA 1
ATOM 951 C C . LEU A 1 119 ? -8.540 -0.874 18.902 1.00 91.00 119 LEU A C 1
ATOM 953 O O . LEU A 1 119 ? -8.977 -0.155 18.004 1.00 91.00 119 LEU A O 1
ATOM 957 N N . SER A 1 120 ? -8.187 -0.399 20.094 1.00 93.31 120 SER A N 1
ATOM 958 C CA . SER A 1 120 ? -8.060 1.028 20.389 1.00 93.31 120 SER A CA 1
ATOM 959 C C . SER A 1 120 ? -6.618 1.447 20.145 1.00 93.31 120 SER A C 1
ATOM 961 O O . SER A 1 120 ? -5.732 0.989 20.867 1.00 93.31 120 SER A O 1
ATOM 963 N N . LEU A 1 121 ? -6.392 2.294 19.148 1.00 93.31 121 LEU A N 1
ATOM 964 C CA . LEU A 1 121 ? -5.058 2.661 18.700 1.00 93.31 121 LEU A CA 1
ATOM 965 C C . LEU A 1 121 ? -4.823 4.169 18.771 1.00 93.31 121 LEU A C 1
ATOM 967 O O . LEU A 1 121 ? -5.730 4.977 18.539 1.00 93.31 121 LEU A O 1
ATOM 971 N N . LYS A 1 122 ? -3.584 4.543 19.082 1.00 93.62 122 LYS A N 1
ATOM 972 C CA . LYS A 1 122 ? -3.092 5.925 19.107 1.00 93.62 122 LYS A CA 1
ATOM 973 C C . LYS A 1 122 ? -2.276 6.248 17.860 1.00 93.62 122 LYS A C 1
ATOM 975 O O . LYS A 1 122 ? -1.799 5.369 17.146 1.00 93.62 122 LYS A O 1
ATOM 980 N N . GLN A 1 123 ? -2.070 7.539 17.625 1.00 92.00 123 GLN A N 1
ATOM 981 C CA . GLN A 1 123 ? -1.115 7.999 16.621 1.00 92.00 123 GLN A CA 1
ATOM 982 C C . GLN A 1 123 ? 0.286 7.428 16.911 1.00 92.00 123 GLN A C 1
ATOM 984 O O . GLN A 1 123 ? 0.756 7.480 18.047 1.00 92.00 123 GLN A O 1
ATOM 989 N N . GLY A 1 124 ? 0.939 6.882 15.885 1.00 90.56 124 GLY A N 1
ATOM 990 C CA . GLY A 1 124 ? 2.239 6.212 15.976 1.00 90.56 124 GLY A CA 1
ATOM 991 C C . GLY A 1 124 ? 2.176 4.702 16.232 1.00 90.56 124 GLY A C 1
ATOM 992 O O . GLY A 1 124 ? 3.192 4.029 16.069 1.00 90.56 124 GLY A O 1
ATOM 993 N N . GLU A 1 125 ? 1.016 4.146 16.589 1.00 93.38 125 GLU A N 1
ATOM 994 C CA . GLU A 1 125 ? 0.850 2.694 16.720 1.00 93.38 125 GLU A CA 1
ATOM 995 C C . GLU A 1 125 ? 0.630 2.021 15.361 1.00 93.38 125 GLU A C 1
ATOM 997 O O . GLU A 1 125 ? 0.341 2.675 14.356 1.00 93.38 125 GLU A O 1
ATOM 1002 N N . THR A 1 126 ? 0.795 0.697 15.329 1.00 91.56 126 THR A N 1
ATOM 1003 C CA . THR A 1 126 ? 0.728 -0.097 14.097 1.00 91.56 126 THR A CA 1
ATOM 1004 C C . THR A 1 126 ? -0.397 -1.128 14.139 1.00 91.56 126 THR A C 1
ATOM 1006 O O . THR A 1 126 ? -0.671 -1.733 15.174 1.00 91.56 126 THR A O 1
ATOM 1009 N N . ILE A 1 127 ? -1.049 -1.337 12.995 1.00 90.31 127 ILE A N 1
ATOM 1010 C CA . ILE A 1 127 ? -2.082 -2.352 12.769 1.00 90.31 127 ILE A CA 1
ATOM 1011 C C . ILE A 1 127 ? -1.936 -2.920 11.358 1.00 90.31 127 ILE A C 1
ATOM 1013 O O . ILE A 1 127 ? -1.895 -2.163 10.396 1.00 90.31 127 ILE A O 1
ATOM 1017 N N . ALA A 1 128 ? -1.865 -4.250 11.227 1.00 85.88 128 ALA A N 1
ATOM 1018 C CA . ALA A 1 128 ? -1.725 -4.932 9.931 1.00 85.88 128 ALA A CA 1
ATOM 1019 C C . ALA A 1 128 ? -0.619 -4.315 9.039 1.00 85.88 128 ALA A C 1
ATOM 1021 O O . ALA A 1 128 ? -0.860 -3.955 7.888 1.00 85.88 128 ALA A O 1
ATOM 1022 N N . ASP A 1 129 ? 0.575 -4.128 9.616 1.00 88.94 129 ASP A N 1
ATOM 1023 C CA . ASP A 1 129 ? 1.745 -3.482 8.994 1.00 88.94 129 ASP A CA 1
ATOM 1024 C C . ASP A 1 129 ? 1.556 -2.010 8.573 1.00 88.94 129 ASP A C 1
ATOM 1026 O O . ASP A 1 129 ? 2.431 -1.430 7.925 1.00 88.94 129 ASP A O 1
ATOM 1030 N N . CYS A 1 130 ? 0.442 -1.384 8.960 1.00 91.38 130 CYS A N 1
ATOM 1031 C CA . CYS A 1 130 ? 0.163 0.027 8.728 1.00 91.38 130 CYS A CA 1
ATOM 1032 C C . CYS A 1 130 ? 0.401 0.842 10.002 1.00 91.38 130 CYS A C 1
ATOM 1034 O O . CYS A 1 130 ? -0.136 0.506 11.056 1.00 91.38 130 CYS A O 1
ATOM 1036 N N . ALA A 1 131 ? 1.153 1.935 9.916 1.00 94.06 131 ALA A N 1
ATOM 1037 C CA . ALA A 1 131 ? 1.336 2.877 11.016 1.00 94.06 131 ALA A CA 1
ATOM 1038 C C . ALA A 1 131 ? 0.270 3.979 10.976 1.00 94.06 131 ALA A C 1
ATOM 1040 O O . ALA A 1 131 ? -0.017 4.532 9.916 1.00 94.06 131 ALA A O 1
ATOM 1041 N N . ILE A 1 132 ? -0.299 4.345 12.124 1.00 94.12 132 ILE A N 1
ATOM 1042 C CA . ILE A 1 132 ? -1.240 5.465 12.213 1.00 94.12 132 ILE A CA 1
ATOM 1043 C C . ILE A 1 132 ? -0.459 6.779 12.182 1.00 94.12 132 ILE A C 1
ATOM 1045 O O . ILE A 1 132 ? 0.189 7.145 13.164 1.00 94.12 132 ILE A O 1
ATOM 1049 N N . ILE A 1 133 ? -0.548 7.518 11.075 1.00 94.06 133 ILE A N 1
ATOM 1050 C CA . ILE A 1 133 ? 0.130 8.813 10.922 1.00 94.06 133 ILE A CA 1
ATOM 1051 C C . ILE A 1 133 ? -0.662 9.917 11.601 1.00 94.06 133 ILE A C 1
ATOM 1053 O O . ILE A 1 133 ? -0.072 10.791 12.228 1.00 94.06 133 ILE A O 1
ATOM 1057 N N . SER A 1 134 ? -1.986 9.921 11.444 1.00 92.69 134 SER A N 1
ATOM 1058 C CA . SER A 1 134 ? -2.842 10.978 11.976 1.00 92.69 134 SER A CA 1
ATOM 1059 C C . SER A 1 134 ? -4.263 10.485 12.226 1.00 92.69 134 SER A C 1
ATOM 1061 O O . SER A 1 134 ? -4.777 9.604 11.536 1.00 92.69 134 SER A O 1
ATOM 1063 N N . ILE A 1 135 ? -4.900 11.074 13.237 1.00 93.44 135 ILE A N 1
ATOM 1064 C CA . ILE A 1 135 ? -6.302 10.846 13.576 1.00 93.44 135 ILE A CA 1
ATOM 1065 C C . ILE A 1 135 ? -6.974 12.215 13.605 1.00 93.44 135 ILE A C 1
ATOM 1067 O O . ILE A 1 135 ? -6.609 13.069 14.411 1.00 93.44 135 ILE A O 1
ATOM 1071 N N . ASN A 1 136 ? -7.939 12.438 12.717 1.00 92.00 136 ASN A N 1
ATOM 1072 C CA . ASN A 1 136 ? -8.686 13.685 12.641 1.00 92.00 136 ASN A CA 1
ATOM 1073 C C . ASN A 1 136 ? -10.091 13.488 13.218 1.00 92.00 136 ASN A C 1
ATOM 1075 O O . ASN A 1 136 ? -10.928 12.786 12.651 1.00 92.00 136 ASN A O 1
ATOM 1079 N N . THR A 1 137 ? -10.349 14.141 14.348 1.00 89.62 137 THR A N 1
ATOM 1080 C CA . THR A 1 137 ? -11.631 14.078 15.059 1.00 89.62 137 THR A CA 1
ATOM 1081 C C . THR A 1 137 ? -12.719 14.912 14.392 1.00 89.62 137 THR A C 1
ATOM 1083 O O . THR A 1 137 ? -13.891 14.589 14.542 1.00 89.62 137 THR A O 1
ATOM 1086 N N . ALA A 1 138 ? -12.357 15.974 13.665 1.00 87.12 138 ALA A N 1
ATOM 1087 C CA . ALA A 1 138 ? -13.319 16.876 13.034 1.00 87.12 138 ALA A CA 1
ATOM 1088 C C . ALA A 1 138 ? -13.943 16.257 11.777 1.00 87.12 138 ALA A C 1
ATOM 1090 O O . ALA A 1 138 ? -15.142 16.387 11.554 1.00 87.12 138 ALA A O 1
ATOM 1091 N N . THR A 1 139 ? -13.133 15.570 10.970 1.00 87.44 139 THR A N 1
ATOM 1092 C CA . THR A 1 139 ? -13.587 14.877 9.752 1.00 87.44 139 THR A CA 1
ATOM 1093 C C . THR A 1 139 ? -13.927 13.411 9.992 1.00 87.44 139 THR A C 1
ATOM 1095 O O . THR A 1 139 ? -14.488 12.765 9.113 1.00 87.44 139 THR A O 1
ATOM 1098 N N . GLY A 1 140 ? -13.578 12.864 11.160 1.00 88.69 140 GLY A N 1
ATOM 1099 C CA . GLY A 1 140 ? -13.776 11.451 11.464 1.00 88.69 140 GLY A CA 1
ATOM 1100 C C . GLY A 1 140 ? -12.889 10.529 10.619 1.00 88.69 140 GLY A C 1
ATOM 1101 O O . GLY A 1 140 ? -13.329 9.448 10.237 1.00 88.69 140 GLY A O 1
ATOM 1102 N N . THR A 1 141 ? -11.671 10.960 10.276 1.00 91.56 141 THR A N 1
ATOM 1103 C CA . THR A 1 141 ? -10.769 10.218 9.379 1.00 91.56 141 THR A CA 1
ATOM 1104 C C . THR A 1 141 ? -9.489 9.786 10.083 1.00 91.56 141 THR A C 1
ATOM 1106 O O . THR A 1 141 ? -8.909 10.560 10.845 1.00 91.56 141 THR A O 1
ATOM 1109 N N . VAL A 1 142 ? -8.995 8.591 9.768 1.00 92.69 142 VAL A N 1
ATOM 1110 C CA . VAL A 1 142 ? -7.687 8.087 10.214 1.00 92.69 142 VAL A CA 1
ATOM 1111 C C . VAL A 1 142 ? -6.812 7.857 8.992 1.00 92.69 142 VAL A C 1
ATOM 1113 O O . VAL A 1 142 ? -7.242 7.205 8.042 1.00 92.69 142 VAL A O 1
ATOM 1116 N N . VAL A 1 143 ? -5.587 8.380 9.021 1.00 94.00 143 VAL A N 1
ATOM 1117 C CA . VAL A 1 143 ? -4.597 8.171 7.961 1.00 94.00 143 VAL A CA 1
ATOM 1118 C C . VAL A 1 143 ? -3.590 7.122 8.409 1.00 94.00 143 VAL A C 1
ATOM 1120 O O . VAL A 1 143 ? -2.932 7.264 9.445 1.00 94.00 143 VAL A O 1
ATOM 1123 N N . LEU A 1 144 ? -3.471 6.078 7.602 1.00 94.06 144 LEU A N 1
ATOM 1124 C CA 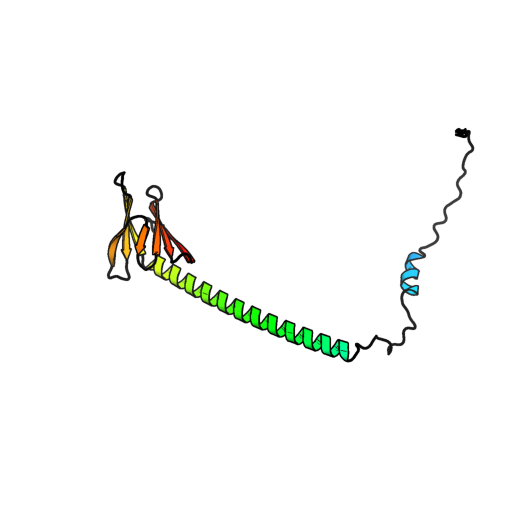. LEU A 1 144 ? -2.580 4.943 7.779 1.00 94.06 144 LEU A CA 1
ATOM 1125 C C . LEU A 1 144 ? -1.463 4.994 6.730 1.00 94.06 144 LEU A C 1
ATOM 1127 O O . LEU A 1 144 ? -1.738 5.246 5.559 1.00 94.06 144 LEU A O 1
ATOM 1131 N N . ASP A 1 145 ? -0.225 4.718 7.132 1.00 94.50 145 ASP A N 1
ATOM 1132 C CA . ASP A 1 145 ? 0.921 4.521 6.239 1.00 94.50 145 ASP A CA 1
ATOM 1133 C C . ASP A 1 145 ? 1.277 3.043 6.159 1.00 94.50 145 ASP A C 1
ATOM 1135 O O . ASP A 1 145 ? 1.618 2.433 7.173 1.00 94.50 145 ASP A O 1
ATOM 1139 N N . TYR A 1 146 ? 1.254 2.469 4.961 1.00 93.38 146 TYR A N 1
ATOM 1140 C CA . TYR A 1 146 ? 1.762 1.122 4.747 1.00 93.38 146 TYR A CA 1
ATOM 1141 C C . TYR A 1 146 ? 3.242 1.181 4.373 1.00 93.38 146 TYR A C 1
ATOM 1143 O O . TYR A 1 146 ? 3.590 1.381 3.207 1.00 93.38 146 TYR A O 1
ATOM 1151 N N . GLN A 1 147 ? 4.118 0.984 5.363 1.00 90.56 147 GLN A N 1
ATOM 1152 C CA . GLN A 1 147 ? 5.567 0.824 5.175 1.00 90.56 147 GLN A CA 1
ATOM 1153 C C . GLN A 1 147 ? 6.214 1.881 4.249 1.00 90.56 147 GLN A C 1
ATOM 1155 O O . GLN A 1 147 ? 7.081 1.536 3.445 1.00 90.56 147 GLN A O 1
ATOM 1160 N N . GLN A 1 148 ? 5.787 3.147 4.310 1.00 89.19 148 GLN A N 1
ATOM 1161 C CA . GLN A 1 148 ? 6.243 4.253 3.452 1.00 89.19 148 GLN A CA 1
ATOM 1162 C C . GLN A 1 148 ? 5.999 4.062 1.944 1.00 89.19 148 GLN A C 1
ATOM 1164 O O . GLN A 1 148 ? 6.581 4.774 1.125 1.00 89.19 148 GLN A O 1
ATOM 1169 N N . LYS A 1 149 ? 5.157 3.101 1.547 1.00 89.31 149 LYS A N 1
ATOM 1170 C CA . LYS A 1 149 ? 4.824 2.834 0.139 1.00 89.31 149 LYS A CA 1
ATOM 1171 C C . LYS A 1 149 ? 3.595 3.609 -0.304 1.00 89.31 149 LYS A C 1
ATOM 1173 O O . LYS A 1 149 ? 3.602 4.214 -1.370 1.00 89.31 149 LYS A O 1
ATOM 1178 N N . PHE A 1 150 ? 2.535 3.569 0.498 1.00 90.50 150 PHE A N 1
ATOM 1179 C CA . PHE A 1 150 ? 1.287 4.260 0.201 1.00 90.50 150 PHE A CA 1
ATOM 1180 C C . PHE A 1 150 ? 0.510 4.580 1.475 1.00 90.50 150 PHE A C 1
ATOM 1182 O O . PHE A 1 150 ? 0.662 3.917 2.501 1.00 90.50 150 PHE A O 1
ATOM 1189 N N . GLN A 1 151 ? -0.357 5.585 1.367 1.00 92.94 151 GLN A N 1
ATOM 1190 C CA . GLN A 1 151 ? -1.229 6.024 2.448 1.00 92.94 151 GLN A CA 1
ATOM 1191 C C . GLN A 1 151 ? -2.680 5.640 2.168 1.00 92.94 151 GLN A C 1
ATOM 1193 O O . GLN A 1 151 ? -3.139 5.654 1.020 1.00 92.94 151 GLN A O 1
ATOM 1198 N N . ILE A 1 152 ? -3.397 5.308 3.235 1.00 92.75 152 ILE A N 1
ATOM 1199 C CA . ILE A 1 152 ? -4.808 4.938 3.215 1.00 92.75 152 ILE A CA 1
ATOM 1200 C C . ILE A 1 152 ? -5.537 5.853 4.183 1.00 92.75 152 ILE A C 1
ATOM 1202 O O . ILE A 1 152 ? -5.144 5.979 5.342 1.00 92.75 152 ILE A O 1
ATOM 1206 N N . THR A 1 153 ? -6.618 6.461 3.715 1.00 92.69 153 THR A N 1
ATOM 1207 C CA . THR A 1 153 ? -7.504 7.247 4.567 1.00 92.69 153 THR A CA 1
ATOM 1208 C C . THR A 1 153 ? -8.756 6.433 4.809 1.00 92.69 153 THR A C 1
ATOM 1210 O O . THR A 1 153 ? -9.507 6.159 3.879 1.00 92.69 153 THR A O 1
ATOM 1213 N N . LEU A 1 154 ? -8.977 6.055 6.059 1.00 91.12 154 LEU A N 1
ATOM 1214 C CA . LEU A 1 154 ? -10.223 5.443 6.489 1.00 91.12 154 LEU A CA 1
ATOM 1215 C C . LEU A 1 154 ? -11.147 6.549 7.018 1.00 91.12 154 LEU A C 1
ATOM 1217 O O . LEU A 1 154 ? -10.694 7.436 7.748 1.00 91.12 154 LEU A O 1
ATOM 1221 N N . SER A 1 155 ? -12.433 6.497 6.677 1.00 90.50 155 SER A N 1
ATOM 1222 C CA . SER A 1 155 ? -13.476 7.386 7.202 1.00 90.50 155 SER A CA 1
ATOM 1223 C C . SER A 1 155 ? -14.433 6.623 8.119 1.00 90.50 155 SER A C 1
ATOM 1225 O O . SER A 1 155 ? -14.725 5.449 7.906 1.00 90.50 155 SER A O 1
ATOM 1227 N N . LEU A 1 156 ? -14.924 7.296 9.162 1.00 84.94 156 LEU A N 1
ATOM 1228 C CA . LEU A 1 156 ? -15.924 6.747 10.084 1.00 84.94 156 LEU A CA 1
ATOM 1229 C C . LEU A 1 156 ? -17.274 6.500 9.385 1.00 84.94 156 LEU A C 1
ATOM 1231 O O . LEU A 1 156 ? -17.971 5.532 9.676 1.00 84.94 156 LEU A O 1
ATOM 1235 N N . ASN A 1 157 ? -17.618 7.375 8.441 1.00 68.75 157 ASN A N 1
ATOM 1236 C CA . ASN A 1 157 ? -18.775 7.230 7.574 1.00 68.75 157 ASN A CA 1
ATOM 1237 C C . ASN A 1 157 ? -18.271 6.571 6.292 1.00 68.75 157 ASN A C 1
ATOM 1239 O O . ASN A 1 157 ? -17.652 7.242 5.465 1.00 68.75 157 ASN A O 1
ATOM 1243 N N . GLY A 1 158 ? -18.426 5.253 6.185 1.00 60.16 158 GLY A N 1
ATOM 1244 C CA . GLY A 1 158 ? -18.121 4.538 4.950 1.00 60.16 158 GLY A CA 1
ATOM 1245 C C . GLY A 1 158 ? -19.065 5.006 3.847 1.00 60.16 158 GLY A C 1
ATOM 1246 O O . GLY A 1 158 ? -20.213 4.568 3.811 1.00 60.16 158 GLY A O 1
ATOM 1247 N N . GLU A 1 159 ? -18.582 5.904 2.994 1.00 42.00 159 GLU A N 1
ATOM 1248 C CA . GLU A 1 159 ? -19.116 6.141 1.650 1.00 42.00 159 GLU A CA 1
ATOM 1249 C C . GLU A 1 159 ? -18.176 5.509 0.625 1.00 42.00 159 GLU A C 1
ATOM 1251 O O . GLU A 1 159 ? -16.941 5.670 0.776 1.00 42.00 159 GLU A O 1
#

Secondary structure (DSSP, 8-state):
------------------------T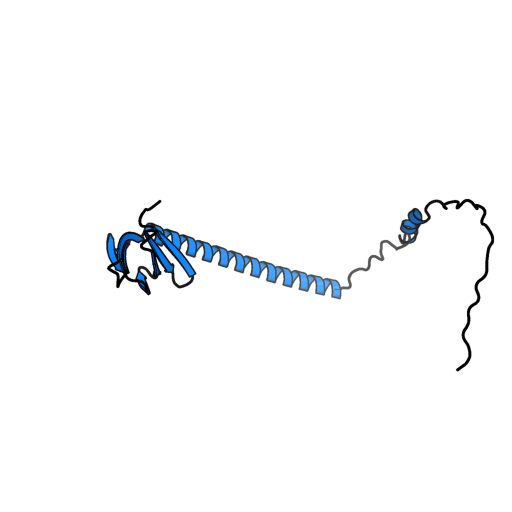HHHHHHHSS-TT--TT-S-PPPH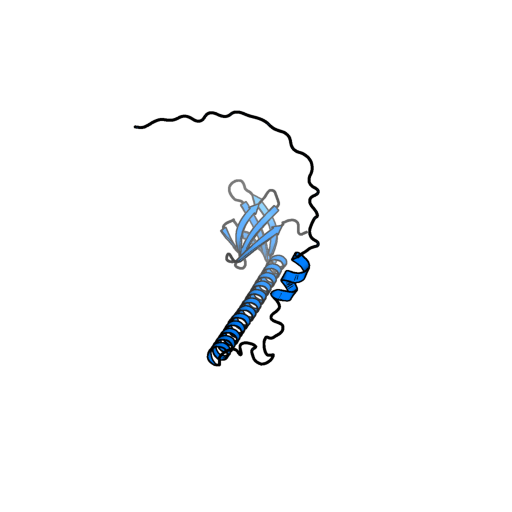HHHHHHHHHHHHHHHHHHHHHHHHHHHHHHHHHHHHHHHHHHHHEEEEEEEE-SS-EEEEEEETTTTTEEEEEETT-EETTEEEEEEETTTTEEEEEETTTEEEEEESS--

pLDDT: mean 76.52, std 19.06, range [34.84, 94.5]

Foldseek 3Di:
DDDDDDDDDDDDDDDDDDPPPDPDPPVCVVVVVPPPPPPPVPPPDQPPVSVVVVVVVVVVVVVVVVVVVVVVVVVVVVVVVVVVVLVVCQVFKAFQDWDDPPVFIWTWIFGNVVVRDTDTDGQQDDDPQWGFPDQDPVQQWTWTHRVVPDIDIHHNPDD

Sequence (159 aa):
MKKLVFIFAAVALLPAGRVYAAPELSRYRALTERNLFKPLWQSAQPSIRDLEAERKAASESARVEQQKQLEELRNQEDARRQDAKKREIESTLIITGIVNDGQNTLAFIKNRADNDKTLSLKQGETIADCAIISINTATGTVVLDYQQKFQITLSLNGE